Protein AF-A0A917FZS1-F1 (afdb_monomer)

Nearest PDB structures (foldseek):
  5th5-assembly1_A  TM=7.954E-01  e=3.613E-08  Bacillus subtilis
  5tgs-assembly1_B  TM=7.936E-01  e=3.387E-08  Bacillus subtilis
  8ju8-assembly1_A  TM=4.298E-01  e=7.498E-01  synthetic construct
  7ot7-assembly1_A  TM=5.449E-01  e=1.975E+00  synthetic construct
  8usx-assembly1_D  TM=3.184E-01  e=1.975E+00  Homo sapiens

Foldseek 3Di:
DDFLKFWWQDWDQDPVRAIETEHLDDPDPDPPPPDDSPHIDIDTLVRVVVVSVVGPAQEYEYEEDPDQSCQVVLVVSVVVVHAYEYEYQDLDDYPSPLSHLEYEYEDDDPVSVVSCVVVLVVSVVSVRAAEYEYPDPVVCVVPVCVCVVRVSYHYD

Solvent-accessible surface area (backbone atoms only — not comparable to full-atom values): 9074 Å² total; per-residue (Å²): 131,84,79,56,65,43,58,32,44,45,77,46,71,43,96,83,39,34,34,40,38,29,37,56,62,66,94,69,88,52,93,83,58,87,69,82,83,79,55,78,41,79,34,46,55,67,60,50,52,60,58,57,65,80,42,94,44,55,35,42,35,34,36,40,53,80,56,82,70,44,45,68,56,53,52,51,40,48,76,70,62,36,46,34,34,39,36,35,69,72,90,62,93,54,91,51,60,84,70,35,62,28,42,38,40,46,38,86,49,70,70,47,48,63,58,47,53,67,47,48,59,60,42,51,79,67,71,38,50,37,34,42,34,50,76,48,72,68,54,55,66,78,47,66,61,50,54,76,77,40,71,80,47,45,79,84

Secondary structure (DSSP, 8-state):
----EEEEEEEEE-TTS-EEEEES------TT--------EEEEHHHHHHHHTT-SS-EEEEES---TTHHHHHHHHHHTT-EEEEEE------TTGGG-SEEEEEE-SHHHHHHHHHHHHHHHTTT--EEEEESSHHHHHHTTTHHHHSTTSEE-

Structure (mmCIF, N/CA/C/O backbone):
data_AF-A0A917FZS1-F1
#
_entry.id   AF-A0A917FZS1-F1
#
loop_
_atom_site.group_PDB
_atom_site.id
_atom_site.type_symbol
_atom_site.label_atom_id
_atom_site.label_alt_id
_atom_site.label_comp_id
_atom_site.label_asym_id
_atom_site.label_entity_id
_atom_site.label_seq_id
_atom_site.pdbx_PDB_ins_code
_atom_site.Cartn_x
_atom_site.Cartn_y
_atom_site.Cartn_z
_atom_site.occupancy
_atom_site.B_iso_or_equiv
_atom_site.auth_seq_id
_atom_site.auth_comp_id
_atom_site.auth_asym_id
_atom_site.auth_atom_id
_atom_site.pdbx_PDB_model_num
ATOM 1 N N . MET A 1 1 ? 7.367 -2.696 28.800 1.00 48.44 1 MET A N 1
ATOM 2 C CA . MET A 1 1 ? 7.057 -2.983 27.378 1.00 48.44 1 MET A CA 1
ATOM 3 C C . MET A 1 1 ? 7.424 -1.738 26.578 1.00 48.44 1 MET A C 1
ATOM 5 O O . MET A 1 1 ? 7.159 -0.656 27.079 1.00 48.44 1 MET A O 1
ATOM 9 N N . LYS A 1 2 ? 8.108 -1.840 25.428 1.00 61.47 2 LYS A N 1
ATOM 10 C CA . LYS A 1 2 ? 8.420 -0.648 24.611 1.00 61.47 2 LYS A CA 1
ATOM 11 C C . LYS A 1 2 ? 7.147 -0.213 23.886 1.00 61.47 2 LYS A C 1
ATOM 13 O O . LYS A 1 2 ? 6.552 -1.036 23.198 1.00 61.47 2 LYS A O 1
ATOM 18 N N . GLU A 1 3 ? 6.731 1.038 24.057 1.00 70.62 3 GLU A N 1
ATOM 19 C CA . GLU A 1 3 ? 5.559 1.570 23.361 1.00 70.62 3 GLU A CA 1
ATOM 20 C C . GLU A 1 3 ? 5.762 1.557 21.844 1.00 70.62 3 GLU A C 1
ATOM 22 O O . GLU A 1 3 ? 6.839 1.872 21.326 1.00 70.62 3 GLU A O 1
ATOM 27 N N . ASN A 1 4 ? 4.708 1.174 21.127 1.00 83.31 4 ASN A N 1
ATOM 28 C CA . ASN A 1 4 ? 4.729 1.061 19.682 1.00 83.31 4 ASN A CA 1
ATOM 29 C C . ASN A 1 4 ? 4.486 2.446 19.054 1.00 83.31 4 ASN A C 1
ATOM 31 O O . ASN A 1 4 ? 3.343 2.862 18.852 1.00 83.31 4 ASN A O 1
ATOM 35 N N . ILE A 1 5 ? 5.571 3.192 18.825 1.00 87.12 5 ILE A N 1
ATOM 36 C CA . ILE A 1 5 ? 5.529 4.566 18.304 1.00 87.12 5 ILE A CA 1
ATOM 37 C C . ILE A 1 5 ? 5.591 4.562 16.769 1.00 87.12 5 ILE A C 1
ATOM 39 O O . ILE A 1 5 ? 6.417 3.869 16.162 1.00 87.12 5 ILE A O 1
ATOM 43 N N . LEU A 1 6 ? 4.723 5.366 16.153 1.00 87.38 6 LEU A N 1
ATOM 44 C CA . LEU A 1 6 ? 4.587 5.563 14.714 1.00 87.38 6 LEU A CA 1
ATOM 45 C C . LEU A 1 6 ? 5.050 6.980 14.322 1.00 87.38 6 LEU A C 1
ATOM 47 O O . LEU A 1 6 ? 4.458 7.957 14.791 1.00 87.38 6 LEU A O 1
ATOM 51 N N . PRO A 1 7 ? 6.083 7.117 13.467 1.00 87.56 7 PRO A N 1
ATOM 52 C CA . PRO A 1 7 ? 6.545 8.413 12.972 1.00 87.56 7 PRO A CA 1
ATOM 53 C C . PRO A 1 7 ? 5.720 8.861 11.755 1.00 87.56 7 PRO A C 1
ATOM 55 O O . PRO A 1 7 ? 5.937 8.392 10.633 1.00 87.56 7 PRO A O 1
ATOM 58 N N . ILE A 1 8 ? 4.762 9.758 11.979 1.00 86.94 8 ILE A N 1
ATOM 59 C CA . ILE A 1 8 ? 3.808 10.238 10.974 1.00 86.94 8 ILE A CA 1
ATOM 60 C C . ILE A 1 8 ? 4.097 11.709 10.677 1.00 86.94 8 ILE A C 1
ATOM 62 O O . ILE A 1 8 ? 4.172 12.536 11.579 1.00 86.94 8 ILE A O 1
ATOM 66 N N . THR A 1 9 ? 4.243 12.046 9.400 1.00 85.75 9 THR A N 1
ATOM 67 C CA . THR A 1 9 ? 4.403 13.433 8.944 1.00 85.75 9 THR A CA 1
ATOM 68 C C . THR A 1 9 ? 3.060 14.121 8.758 1.00 85.75 9 THR A C 1
ATOM 70 O O . THR A 1 9 ? 2.917 15.304 9.044 1.00 85.75 9 THR A O 1
ATOM 73 N N . GLN A 1 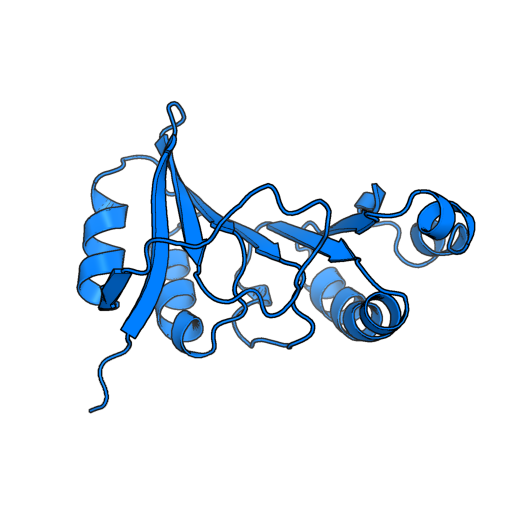10 ? 2.064 13.391 8.259 1.00 87.75 10 GLN A N 1
ATOM 74 C CA . GLN A 1 10 ? 0.751 13.955 7.985 1.00 87.75 10 GLN A CA 1
ATOM 75 C C . GLN A 1 10 ? -0.325 12.882 8.119 1.00 87.75 10 GLN A C 1
ATOM 77 O O . GLN A 1 10 ? -0.158 11.763 7.639 1.00 87.75 10 GLN A O 1
ATOM 82 N N . ILE A 1 11 ? -1.446 13.249 8.732 1.00 90.06 11 ILE A N 1
ATOM 83 C CA . ILE A 1 11 ? -2.683 12.476 8.710 1.00 90.06 11 ILE A CA 1
ATOM 84 C C . ILE A 1 11 ? -3.816 13.407 8.295 1.00 90.06 11 ILE A C 1
ATOM 86 O O . ILE A 1 11 ? -3.990 14.480 8.867 1.00 90.06 11 ILE A O 1
ATOM 90 N N . THR A 1 12 ? -4.550 13.031 7.254 1.00 91.81 12 THR A N 1
ATOM 91 C CA . THR A 1 12 ? -5.668 13.825 6.730 1.00 91.81 12 THR A CA 1
ATOM 92 C C . THR A 1 12 ? -6.847 12.927 6.425 1.00 91.81 12 THR A C 1
ATOM 94 O O . THR A 1 12 ? -6.669 11.794 5.985 1.00 91.81 12 THR A O 1
ATOM 97 N N . LEU A 1 13 ? -8.048 13.439 6.653 1.00 90.81 13 LEU A N 1
ATOM 98 C CA . LEU A 1 13 ? -9.282 12.808 6.216 1.00 90.81 13 LEU A CA 1
ATOM 99 C C . LEU A 1 13 ? -9.706 13.481 4.912 1.00 90.81 13 LEU A C 1
ATOM 101 O O . LEU A 1 13 ? -9.911 14.695 4.886 1.00 90.81 13 LEU A O 1
ATOM 105 N N . SER A 1 14 ? -9.780 12.722 3.820 1.00 87.75 14 SER A N 1
ATOM 106 C CA . SER A 1 14 ? -10.236 13.265 2.539 1.00 87.75 14 SER A CA 1
ATOM 107 C C . SER A 1 14 ? -11.736 13.583 2.571 1.00 87.75 14 SER A C 1
ATOM 109 O O . SER A 1 14 ? -12.480 13.093 3.423 1.00 87.75 14 SER A O 1
ATOM 111 N N . SER A 1 15 ? -12.218 14.337 1.579 1.00 85.56 15 SER A N 1
ATOM 112 C CA . SER A 1 15 ? -13.656 14.574 1.374 1.00 85.56 15 SER A CA 1
ATOM 113 C C . SER A 1 15 ? -14.455 13.277 1.186 1.00 85.56 15 SER A C 1
ATOM 115 O O . SER A 1 15 ? -15.610 13.198 1.592 1.00 85.56 15 SER A O 1
ATOM 117 N N . SER A 1 16 ? -13.823 12.229 0.648 1.00 84.06 16 SER A N 1
ATOM 118 C CA . SER A 1 16 ? -14.391 10.880 0.534 1.00 84.06 16 SER A CA 1
ATOM 119 C C . SER A 1 16 ? -14.304 10.067 1.832 1.00 84.06 16 SER A C 1
ATOM 121 O O . SER A 1 16 ? -14.452 8.844 1.797 1.00 84.06 16 SER A O 1
ATOM 123 N N . GLN A 1 17 ? -13.998 10.713 2.961 1.00 85.81 17 GLN A N 1
ATOM 124 C CA . GLN A 1 17 ? -13.849 10.085 4.273 1.00 85.81 17 GLN A CA 1
ATOM 125 C C . GLN A 1 17 ? -12.729 9.025 4.324 1.00 85.81 17 GLN A C 1
ATOM 127 O O . GLN A 1 17 ? -12.716 8.166 5.193 1.00 85.81 17 GLN A O 1
ATOM 132 N N . LYS A 1 18 ? -11.759 9.065 3.405 1.00 90.81 18 LYS A N 1
ATOM 133 C CA . LYS A 1 18 ? -10.620 8.139 3.394 1.00 90.81 18 LYS A CA 1
ATOM 134 C C . LYS A 1 18 ? -9.455 8.763 4.153 1.00 90.81 18 LYS A C 1
ATOM 136 O O . LYS A 1 18 ? -9.054 9.890 3.855 1.00 90.81 18 LYS A O 1
ATOM 141 N N . TRP A 1 19 ? -8.888 8.031 5.105 1.00 94.12 19 TRP A N 1
ATOM 142 C CA . TRP A 1 19 ? -7.705 8.487 5.825 1.00 94.12 19 TRP A CA 1
ATOM 143 C C . TRP A 1 19 ? -6.472 8.381 4.933 1.00 94.12 19 TRP A C 1
ATOM 145 O O . TRP A 1 19 ? -6.184 7.320 4.391 1.00 94.12 19 TRP A O 1
ATOM 155 N N . LEU A 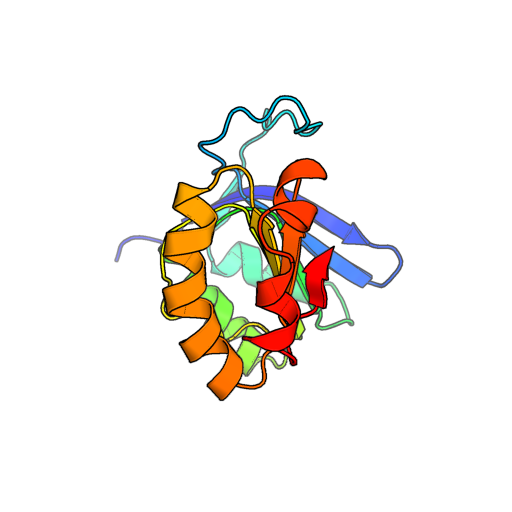1 20 ? -5.728 9.470 4.788 1.00 93.44 20 LEU A N 1
ATOM 156 C CA . LEU A 1 20 ? -4.409 9.500 4.165 1.00 93.44 20 LEU A CA 1
ATOM 157 C C . LEU A 1 20 ? -3.372 9.681 5.271 1.00 93.44 20 LEU A C 1
ATOM 159 O O . LEU A 1 20 ? -3.380 10.694 5.973 1.00 93.44 20 LEU A O 1
ATOM 163 N N . VAL A 1 21 ? -2.489 8.700 5.421 1.00 92.38 21 VAL A N 1
ATOM 164 C CA . VAL A 1 21 ? -1.479 8.623 6.478 1.00 92.38 21 VAL A CA 1
ATOM 165 C C . VAL A 1 21 ? -0.107 8.582 5.837 1.00 92.38 21 VAL A C 1
ATOM 167 O O . VAL A 1 21 ? 0.255 7.607 5.187 1.00 92.38 21 VAL A O 1
ATOM 170 N N . GLN A 1 22 ? 0.674 9.635 6.027 1.00 89.56 22 GLN A N 1
ATOM 171 C CA . GLN A 1 22 ? 2.010 9.754 5.469 1.00 89.56 22 GLN A CA 1
ATOM 172 C C . GLN A 1 22 ? 3.068 9.562 6.550 1.00 89.56 22 GLN A C 1
ATOM 174 O O . GLN A 1 22 ? 3.140 10.341 7.501 1.00 89.56 22 GLN A O 1
ATOM 179 N N . PHE A 1 23 ? 3.929 8.562 6.379 1.00 87.44 23 PHE A N 1
ATOM 180 C CA . PHE A 1 23 ? 5.037 8.302 7.299 1.00 87.44 23 PHE A CA 1
ATOM 181 C C . PHE A 1 23 ? 6.264 9.152 6.973 1.00 87.44 23 PHE A C 1
ATOM 183 O O . PHE A 1 23 ? 6.533 9.459 5.815 1.00 87.44 23 PHE A O 1
ATOM 190 N N . THR A 1 24 ? 7.050 9.475 8.000 1.00 74.50 24 THR A N 1
ATOM 191 C CA . THR A 1 24 ? 8.238 10.342 7.882 1.00 74.50 24 THR A CA 1
ATOM 192 C C . THR A 1 24 ? 9.439 9.663 7.219 1.00 74.50 24 THR A C 1
ATOM 194 O O . THR A 1 24 ? 10.387 10.316 6.796 1.00 74.50 24 THR A O 1
ATOM 197 N N . MET A 1 25 ? 9.437 8.334 7.114 1.00 66.12 25 MET A N 1
ATOM 198 C CA . MET A 1 25 ? 10.612 7.591 6.660 1.00 66.12 25 MET A CA 1
ATOM 199 C C . MET A 1 25 ? 10.580 7.311 5.154 1.00 66.12 25 MET A C 1
ATOM 201 O O . MET A 1 25 ? 10.173 6.230 4.715 1.00 66.12 25 MET A O 1
ATOM 205 N N . CYS A 1 26 ? 11.089 8.264 4.372 1.00 67.62 26 CYS A N 1
ATOM 206 C CA . CYS A 1 26 ? 11.636 8.002 3.044 1.00 67.62 26 CYS A CA 1
ATOM 207 C C . CYS A 1 26 ? 13.142 8.297 3.067 1.00 67.62 26 CYS A C 1
ATOM 209 O O . CYS A 1 26 ? 13.549 9.425 3.320 1.00 67.62 26 CYS A O 1
ATOM 211 N N . HIS A 1 27 ? 13.975 7.282 2.831 1.00 63.16 27 HIS A N 1
ATOM 212 C CA . HIS A 1 27 ? 15.433 7.447 2.745 1.00 63.16 27 HIS A CA 1
ATOM 213 C C . HIS A 1 27 ? 15.881 7.954 1.365 1.00 63.16 27 HIS A C 1
ATOM 215 O O . HIS A 1 27 ? 17.047 8.290 1.176 1.00 63.16 27 HIS A O 1
ATOM 221 N N . LEU A 1 28 ? 14.961 8.014 0.400 1.00 65.75 28 LEU A N 1
ATOM 222 C CA . LEU A 1 28 ? 15.248 8.434 -0.962 1.00 65.75 28 LEU A CA 1
ATOM 223 C C . LEU A 1 28 ? 15.043 9.946 -1.099 1.00 65.75 28 LEU A C 1
ATOM 225 O O . LEU A 1 28 ? 13.950 10.464 -0.865 1.00 65.75 28 LEU A O 1
ATOM 229 N N . LYS A 1 29 ? 16.090 10.653 -1.536 1.00 67.1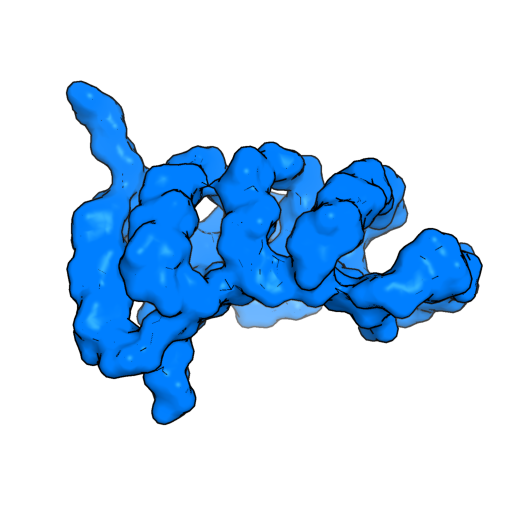9 29 LYS A N 1
ATOM 230 C CA . LYS A 1 29 ? 16.012 12.055 -1.972 1.00 67.19 29 LYS A CA 1
ATOM 231 C C . LYS A 1 29 ? 15.606 12.113 -3.444 1.00 67.19 29 LYS A C 1
ATOM 233 O O . LYS A 1 29 ? 16.410 12.449 -4.308 1.00 67.19 29 LYS A O 1
ATOM 238 N N . CYS A 1 30 ? 14.374 11.720 -3.744 1.00 68.25 30 CYS A N 1
ATOM 239 C CA . CYS A 1 30 ? 13.895 11.732 -5.122 1.00 68.25 30 CYS A CA 1
ATOM 240 C C . CYS A 1 30 ? 13.684 13.174 -5.606 1.00 68.25 30 CYS A C 1
ATOM 242 O O . CYS A 1 30 ? 12.978 13.936 -4.947 1.00 68.25 30 CYS A O 1
ATOM 244 N N . ALA A 1 31 ? 14.218 13.529 -6.780 1.00 65.56 31 ALA A N 1
ATOM 245 C CA . ALA A 1 31 ? 14.063 14.867 -7.369 1.00 65.56 31 ALA A CA 1
ATOM 246 C C . ALA A 1 31 ? 12.593 15.248 -7.641 1.00 65.56 31 ALA A C 1
ATOM 248 O O . ALA A 1 31 ? 12.229 16.415 -7.598 1.00 65.56 31 ALA A O 1
ATOM 249 N N . TRP A 1 32 ? 11.739 14.250 -7.873 1.00 63.56 32 TRP A N 1
ATOM 250 C CA . TRP A 1 32 ? 10.296 14.399 -8.090 1.00 63.56 32 TRP A CA 1
ATOM 251 C C . TRP A 1 32 ? 9.473 14.347 -6.793 1.00 63.56 32 TRP A C 1
ATOM 253 O O . TRP A 1 32 ? 8.242 14.404 -6.831 1.00 63.56 32 TRP A O 1
ATOM 263 N N . CYS A 1 33 ? 10.112 14.183 -5.631 1.00 69.19 33 CYS A N 1
ATOM 264 C CA . CYS A 1 33 ? 9.395 14.191 -4.365 1.00 69.19 33 CYS A CA 1
ATOM 265 C C . CYS A 1 33 ? 9.007 15.629 -4.012 1.00 69.19 33 CYS A C 1
ATOM 267 O O . CYS A 1 33 ? 9.772 16.361 -3.391 1.00 69.19 33 CYS A O 1
ATOM 269 N N . ASN A 1 34 ? 7.774 16.012 -4.339 1.00 59.22 34 ASN A N 1
ATOM 270 C CA . ASN A 1 34 ? 7.209 17.311 -3.954 1.00 59.22 34 ASN A CA 1
ATOM 271 C C . ASN A 1 34 ? 6.924 17.427 -2.443 1.00 59.22 34 ASN A C 1
ATOM 273 O O . ASN A 1 34 ? 6.368 18.424 -1.987 1.00 59.22 34 ASN A O 1
ATOM 277 N N . LYS A 1 35 ? 7.254 16.400 -1.650 1.00 59.56 35 LYS A N 1
ATOM 278 C CA . LYS A 1 35 ? 6.924 16.328 -0.229 1.00 59.56 35 LYS A CA 1
ATOM 279 C C . LYS A 1 35 ? 8.163 16.612 0.612 1.00 59.56 35 LYS A C 1
ATOM 281 O O . LYS A 1 35 ? 8.920 15.704 0.947 1.00 59.56 35 LYS A O 1
ATOM 286 N N . GLN A 1 36 ? 8.347 17.874 0.994 1.00 55.97 36 GLN A N 1
ATOM 287 C CA . GLN A 1 36 ? 9.249 18.211 2.093 1.00 55.97 36 GLN A CA 1
ATOM 288 C C . GLN A 1 36 ? 8.664 17.642 3.394 1.00 55.97 36 GLN A C 1
ATOM 290 O O . GLN A 1 36 ? 7.608 18.068 3.856 1.00 55.97 36 GLN A O 1
ATOM 295 N N . MET A 1 37 ? 9.321 16.636 3.973 1.00 62.16 37 MET A N 1
ATOM 296 C CA . MET A 1 37 ? 8.911 16.038 5.246 1.00 62.16 37 MET A CA 1
ATOM 297 C C . MET A 1 37 ? 9.494 16.847 6.405 1.00 62.16 37 MET A C 1
ATOM 299 O O . MET A 1 37 ? 10.482 16.451 7.011 1.00 62.16 37 MET A O 1
ATOM 303 N N . THR A 1 38 ? 8.920 18.018 6.673 1.00 58.19 38 THR A N 1
ATOM 304 C CA . THR A 1 38 ? 9.455 18.968 7.665 1.00 58.19 38 THR A CA 1
ATOM 305 C C . THR A 1 38 ? 8.829 18.821 9.051 1.00 58.19 38 THR A C 1
ATOM 307 O O . THR A 1 38 ? 9.490 19.111 10.041 1.00 58.19 38 THR A O 1
ATOM 310 N N . ASN A 1 39 ? 7.602 18.299 9.151 1.00 69.38 39 ASN A N 1
ATOM 311 C CA . ASN A 1 39 ? 6.873 18.198 10.420 1.00 69.38 39 ASN A CA 1
ATOM 312 C C . ASN A 1 39 ? 6.647 16.739 10.822 1.00 69.38 39 ASN A C 1
ATOM 314 O O . ASN A 1 39 ? 5.654 16.128 10.442 1.00 69.38 39 ASN A O 1
ATOM 318 N N . GLN A 1 40 ? 7.579 16.170 11.585 1.00 77.31 40 GLN A N 1
ATOM 319 C CA . GLN A 1 40 ? 7.433 14.830 12.150 1.00 77.31 40 GLN A CA 1
ATOM 320 C C . GLN A 1 40 ? 6.621 14.872 13.446 1.00 77.31 40 GLN A C 1
ATOM 322 O O . GLN A 1 40 ? 6.963 15.592 14.381 1.00 77.31 40 GLN A O 1
ATOM 327 N N . GLN A 1 41 ? 5.577 14.052 13.522 1.00 87.00 41 GLN A N 1
ATOM 328 C CA . GLN A 1 41 ? 4.802 13.822 14.734 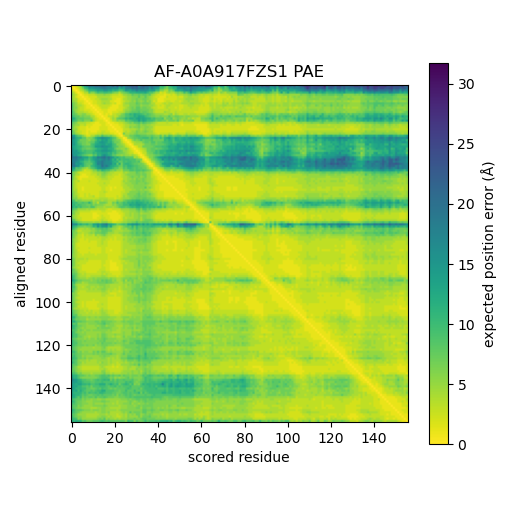1.00 87.00 41 GLN A CA 1
ATOM 329 C C . GLN A 1 41 ? 4.877 12.346 15.126 1.00 87.00 41 GLN A C 1
ATOM 331 O O . GLN A 1 41 ? 4.933 11.448 14.284 1.00 87.00 41 GLN A O 1
ATOM 336 N N . PHE A 1 42 ? 4.879 12.088 16.429 1.00 88.69 42 PHE A N 1
ATOM 337 C CA . PHE A 1 42 ? 4.920 10.737 16.969 1.00 88.69 42 PHE A CA 1
ATOM 338 C C . PHE A 1 42 ? 3.562 10.383 17.557 1.00 88.69 42 PHE A C 1
ATOM 340 O O . PHE A 1 42 ? 3.044 11.077 18.433 1.00 88.69 42 PHE A O 1
ATOM 347 N N . TYR A 1 43 ? 2.993 9.288 17.067 1.00 90.69 43 TYR A N 1
ATOM 348 C CA . TYR A 1 43 ? 1.743 8.743 17.572 1.00 90.69 43 TYR A CA 1
ATOM 349 C C . TYR A 1 43 ? 2.019 7.412 18.250 1.00 90.69 43 TYR A C 1
ATOM 351 O O . TYR A 1 43 ? 2.719 6.562 17.699 1.00 90.69 43 TYR A O 1
ATOM 359 N N . THR A 1 44 ? 1.443 7.203 19.429 1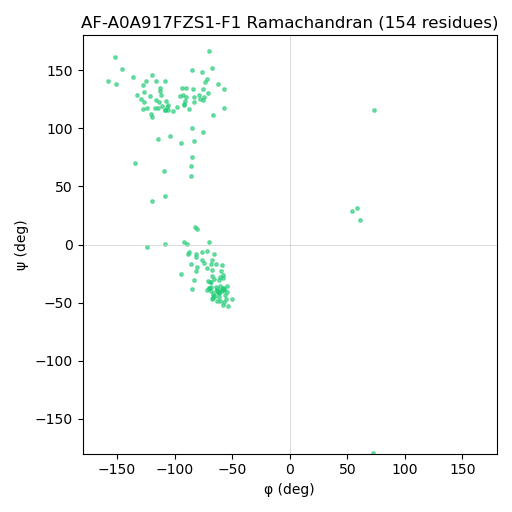.00 92.25 44 THR A N 1
ATOM 360 C CA . THR A 1 44 ? 1.284 5.844 19.944 1.00 92.25 44 THR A CA 1
ATOM 361 C C . THR A 1 44 ? 0.275 5.108 19.067 1.00 92.25 44 THR A C 1
ATOM 363 O O . THR A 1 44 ? -0.622 5.728 18.484 1.00 92.25 44 THR A O 1
ATOM 366 N N . GLN A 1 45 ? 0.396 3.784 18.983 1.00 91.00 45 GLN A N 1
ATOM 367 C CA . GLN A 1 45 ? -0.587 2.949 18.292 1.00 91.00 45 GLN A CA 1
ATOM 368 C C . GLN A 1 45 ? -2.025 3.250 18.749 1.00 91.00 45 GLN A C 1
ATOM 370 O O . GLN A 1 45 ? -2.900 3.436 17.911 1.00 91.00 45 GLN A O 1
ATOM 375 N N . GLU A 1 46 ? -2.266 3.347 20.058 1.00 92.38 46 GLU A N 1
ATOM 376 C CA . GLU A 1 46 ? -3.603 3.613 20.600 1.00 92.38 46 GLU A CA 1
ATOM 377 C C . GLU A 1 46 ? -4.158 4.959 20.120 1.00 92.38 46 GLU A C 1
ATOM 379 O O . GLU A 1 46 ? -5.282 5.029 19.625 1.00 92.38 46 GLU A O 1
ATOM 384 N N . LYS A 1 47 ? -3.356 6.029 20.214 1.00 93.12 47 LYS A N 1
ATOM 385 C CA . LYS A 1 47 ? -3.764 7.364 19.763 1.00 93.12 47 LYS A CA 1
ATOM 386 C C . LYS A 1 47 ? -4.043 7.379 18.262 1.00 93.12 47 LYS A C 1
ATOM 388 O O . LYS A 1 47 ? -4.993 8.023 17.826 1.00 93.12 47 LYS A O 1
ATOM 393 N N . PHE A 1 48 ? -3.225 6.676 17.482 1.00 93.25 48 PHE A N 1
ATOM 394 C CA . PHE A 1 48 ? -3.411 6.550 16.041 1.00 93.25 48 PHE A CA 1
ATOM 395 C C . PHE A 1 48 ? -4.722 5.833 15.696 1.00 93.25 48 PHE A C 1
ATOM 397 O O . PHE A 1 48 ? -5.506 6.343 14.905 1.00 93.25 48 PHE A O 1
ATOM 404 N N . LEU A 1 49 ? -5.003 4.694 16.326 1.00 93.25 49 LEU A N 1
ATOM 405 C CA . LEU A 1 49 ? -6.221 3.924 16.065 1.00 93.25 49 LEU A CA 1
ATOM 406 C C . LEU A 1 49 ? -7.484 4.671 16.506 1.00 93.25 49 LEU A C 1
ATOM 408 O O . LEU A 1 49 ? -8.443 4.738 15.741 1.00 93.25 49 LEU A O 1
ATOM 412 N N . LYS A 1 50 ? -7.459 5.315 17.682 1.00 93.31 50 LYS A N 1
ATOM 413 C CA . LYS A 1 50 ? -8.549 6.194 18.143 1.00 93.31 50 LYS A CA 1
ATOM 414 C C . LYS A 1 50 ? -8.832 7.321 17.152 1.00 93.31 50 LYS A C 1
ATOM 416 O O . LYS A 1 50 ? -9.987 7.653 16.918 1.00 93.31 50 LYS A O 1
ATOM 421 N N . LEU A 1 51 ? -7.792 7.889 16.538 1.00 92.31 51 LEU A N 1
ATOM 422 C CA . LEU A 1 51 ? -7.959 8.924 15.521 1.00 92.31 51 LEU A CA 1
ATOM 423 C C . LEU A 1 51 ? -8.684 8.395 14.272 1.00 92.31 51 LEU A C 1
ATOM 425 O O . LEU A 1 51 ? -9.535 9.083 13.716 1.00 92.31 51 LEU A O 1
ATOM 429 N N . LEU A 1 52 ? -8.388 7.170 13.836 1.00 91.69 52 LEU A N 1
ATOM 430 C CA . LEU A 1 52 ? -9.027 6.603 12.645 1.00 91.69 52 LEU A CA 1
ATOM 431 C C . LEU A 1 52 ? -10.527 6.324 12.845 1.00 91.69 52 LEU A C 1
ATOM 433 O O . LEU A 1 52 ? -11.297 6.416 11.888 1.00 91.69 52 LEU A O 1
ATOM 437 N N . GLN A 1 53 ? -10.954 6.076 14.087 1.00 90.75 53 GLN A N 1
ATOM 438 C CA . GLN A 1 53 ? -12.353 5.814 14.446 1.00 90.75 53 GLN A CA 1
ATOM 439 C C . GLN A 1 53 ? -13.288 7.025 14.272 1.00 90.75 53 GLN A C 1
ATOM 441 O O . GLN A 1 53 ? -14.502 6.842 14.262 1.00 90.75 53 GLN A O 1
ATOM 446 N N . TYR A 1 54 ? -12.765 8.244 14.088 1.00 85.56 54 TYR A N 1
ATOM 447 C CA . TYR A 1 54 ? -13.593 9.436 13.844 1.00 85.56 54 TYR A CA 1
ATOM 448 C C . TYR A 1 54 ? -14.247 9.472 12.454 1.00 85.56 54 TYR A C 1
ATOM 450 O O . TYR A 1 54 ? -15.036 10.376 12.181 1.00 85.56 54 TYR A O 1
ATOM 458 N N . SER A 1 55 ? -13.936 8.521 11.569 1.00 84.31 55 SER A N 1
ATOM 459 C CA . SER A 1 55 ? -14.602 8.396 10.275 1.00 84.31 55 SER A CA 1
ATOM 460 C C . SER A 1 55 ? -15.522 7.180 10.227 1.00 84.31 55 SER A C 1
ATOM 462 O O . SER A 1 55 ? -15.171 6.090 10.675 1.00 84.31 55 SER A O 1
ATOM 464 N N . ASN A 1 56 ? -16.682 7.353 9.592 1.00 84.25 56 ASN A N 1
ATOM 465 C CA . ASN A 1 56 ? -17.588 6.249 9.275 1.00 84.25 56 ASN A CA 1
ATOM 466 C C . ASN A 1 56 ? -17.044 5.351 8.152 1.00 84.25 56 ASN A C 1
ATOM 468 O O . ASN A 1 56 ? -17.482 4.211 8.009 1.00 84.25 56 ASN A O 1
ATOM 472 N N . ASN A 1 57 ? -16.102 5.848 7.344 1.00 87.25 57 ASN A N 1
ATOM 473 C CA . ASN A 1 57 ? -15.506 5.079 6.262 1.00 87.25 57 ASN A CA 1
ATOM 474 C C . ASN A 1 57 ? -14.243 4.364 6.761 1.00 87.25 57 ASN A C 1
ATOM 476 O O . ASN A 1 57 ? -13.264 4.975 7.192 1.00 87.25 57 ASN A O 1
ATOM 480 N N . ARG A 1 58 ? -14.262 3.035 6.674 1.00 93.62 58 ARG A N 1
ATOM 481 C CA . ARG A 1 58 ? -13.177 2.155 7.110 1.00 93.62 58 ARG A CA 1
ATOM 482 C C . ARG A 1 58 ? -12.140 2.002 5.995 1.00 93.62 58 ARG A C 1
ATOM 484 O O . ARG A 1 58 ? -11.884 0.901 5.524 1.00 93.62 58 ARG A O 1
ATOM 491 N N . SER A 1 59 ? -11.536 3.104 5.546 1.00 96.06 59 SER A N 1
ATOM 492 C CA . SER A 1 59 ? -10.489 3.078 4.515 1.00 96.06 59 SER A CA 1
ATOM 493 C C . SER A 1 59 ? -9.277 3.920 4.899 1.00 96.06 59 SER A C 1
ATOM 495 O O . SER A 1 59 ? -9.406 5.102 5.223 1.00 96.06 59 SER A O 1
ATOM 497 N N . VAL A 1 60 ? -8.089 3.313 4.822 1.00 95.50 60 VAL A N 1
ATOM 498 C CA . VAL A 1 60 ? -6.809 3.970 5.113 1.00 95.50 60 VAL A CA 1
ATOM 499 C C . VAL A 1 60 ? -5.845 3.801 3.943 1.00 95.50 60 VAL A C 1
ATOM 501 O O . VAL A 1 60 ? -5.634 2.703 3.432 1.00 95.50 60 VAL A O 1
ATOM 504 N N . HIS A 1 61 ? -5.245 4.909 3.524 1.00 95.25 61 HIS A N 1
ATOM 505 C CA . HIS A 1 61 ? -4.153 4.968 2.567 1.00 95.25 61 HIS A CA 1
ATOM 506 C C . HIS A 1 61 ? -2.866 5.329 3.289 1.00 95.25 61 HIS A C 1
ATOM 508 O O . HIS A 1 61 ? -2.718 6.441 3.794 1.00 95.25 61 HIS A O 1
ATOM 514 N N . PHE A 1 62 ? -1.918 4.413 3.289 1.00 93.25 62 PHE A N 1
ATOM 515 C CA . PHE A 1 62 ? -0.576 4.652 3.778 1.00 93.25 62 PHE A CA 1
ATOM 516 C C . PHE A 1 62 ? 0.301 5.151 2.637 1.00 93.25 62 PHE A C 1
ATOM 518 O O . PHE A 1 62 ? 0.369 4.517 1.591 1.00 93.25 62 PHE A O 1
ATOM 525 N N . ILE A 1 63 ? 0.969 6.282 2.836 1.00 90.12 63 ILE A N 1
ATOM 526 C CA . ILE A 1 63 ? 1.915 6.850 1.880 1.00 90.12 63 ILE A CA 1
ATOM 527 C C . ILE A 1 63 ? 3.300 6.858 2.518 1.00 90.12 63 ILE A C 1
ATOM 529 O O . ILE A 1 63 ? 3.522 7.432 3.590 1.00 90.12 63 ILE A O 1
ATOM 533 N N . GLY A 1 64 ? 4.247 6.230 1.834 1.00 78.62 64 GLY A N 1
ATOM 534 C CA . GLY A 1 64 ? 5.558 5.923 2.385 1.00 78.62 64 GLY A CA 1
ATOM 535 C C . GLY A 1 64 ? 5.507 4.800 3.426 1.00 78.62 64 GLY A C 1
ATOM 536 O O . GLY A 1 64 ? 4.456 4.254 3.741 1.00 78.62 64 GLY A O 1
ATOM 537 N N . GLY A 1 65 ? 6.677 4.477 3.981 1.00 67.12 65 GLY A N 1
ATOM 538 C CA . GLY A 1 65 ? 6.816 3.583 5.131 1.00 67.12 65 GLY A CA 1
ATOM 539 C C . GLY A 1 65 ? 6.576 2.089 4.864 1.00 67.12 65 GLY A C 1
ATOM 540 O O . GLY A 1 65 ? 5.459 1.637 4.680 1.00 67.12 65 GLY A O 1
ATOM 541 N N . LEU A 1 66 ? 7.622 1.275 5.025 1.00 68.31 66 LEU A N 1
ATOM 542 C CA . LEU A 1 66 ? 7.516 -0.112 5.492 1.00 68.31 66 LEU A CA 1
ATOM 543 C C . LEU A 1 66 ? 8.095 -0.149 6.907 1.00 68.31 66 LEU A C 1
ATOM 545 O O . LEU A 1 66 ? 9.145 -0.738 7.169 1.00 68.31 66 LEU A O 1
ATOM 549 N N . HIS A 1 67 ? 7.461 0.577 7.827 1.00 79.00 67 HIS A N 1
ATOM 550 C CA . HIS A 1 67 ? 7.949 0.688 9.197 1.00 79.00 67 HIS A CA 1
ATOM 551 C C . HIS A 1 67 ? 7.662 -0.609 9.974 1.00 79.00 67 HIS A C 1
ATOM 553 O O . HIS A 1 67 ? 6.566 -1.163 9.901 1.00 79.00 67 HIS A O 1
ATOM 559 N N . LYS A 1 68 ? 8.653 -1.117 10.719 1.00 79.94 68 LYS A N 1
ATOM 560 C CA . LYS A 1 68 ? 8.556 -2.424 11.403 1.00 79.94 68 LYS A CA 1
ATOM 561 C C . LYS A 1 68 ? 7.430 -2.481 12.445 1.00 79.94 68 LYS A C 1
ATOM 563 O O . LYS A 1 68 ? 6.819 -3.522 12.626 1.00 79.94 68 LYS A O 1
ATOM 568 N N . ASN A 1 69 ? 7.118 -1.344 13.060 1.00 83.81 69 ASN A N 1
ATOM 569 C CA . ASN A 1 69 ? 6.107 -1.225 14.112 1.00 83.81 69 ASN A CA 1
ATOM 570 C C . ASN A 1 69 ? 4.655 -1.261 13.599 1.00 83.81 69 ASN A C 1
ATOM 572 O O . ASN A 1 69 ? 3.729 -1.265 14.406 1.00 83.81 69 ASN A O 1
ATOM 576 N N . LEU A 1 70 ? 4.436 -1.269 12.278 1.00 87.81 70 LEU A N 1
ATOM 577 C CA . LEU A 1 70 ? 3.085 -1.246 11.708 1.00 87.81 70 LEU A CA 1
ATOM 578 C C . LEU A 1 70 ? 2.360 -2.585 11.785 1.00 87.81 70 LEU A C 1
ATOM 580 O O . LEU A 1 70 ? 1.154 -2.595 11.595 1.00 87.81 70 LEU A O 1
ATOM 584 N N . GLU A 1 71 ? 3.049 -3.688 12.081 1.00 90.88 71 GLU A N 1
ATOM 585 C CA . GLU A 1 71 ? 2.444 -5.025 12.060 1.00 90.88 71 GLU A CA 1
ATOM 586 C C . GLU A 1 71 ? 1.178 -5.100 12.918 1.00 90.88 71 GLU A C 1
ATOM 588 O O . GLU A 1 71 ? 0.111 -5.413 12.403 1.00 90.88 71 GLU A O 1
ATOM 593 N N . GLN A 1 72 ? 1.268 -4.693 14.185 1.00 91.31 72 GLN A N 1
ATOM 594 C CA . GLN A 1 72 ? 0.129 -4.721 15.102 1.00 91.31 72 GLN A CA 1
ATOM 595 C C . GLN A 1 72 ? -1.004 -3.776 14.669 1.00 91.31 72 GLN A C 1
ATOM 597 O O . GLN A 1 72 ? -2.176 -4.116 14.797 1.00 91.31 72 GLN A O 1
ATOM 602 N N . VAL A 1 73 ? -0.661 -2.609 14.116 1.00 93.12 73 VAL A N 1
ATOM 603 C CA . VAL A 1 73 ? -1.635 -1.630 13.609 1.00 93.12 73 VAL A CA 1
ATOM 604 C C . VAL A 1 73 ? -2.377 -2.190 12.397 1.00 93.12 73 VAL A C 1
ATOM 606 O O . VAL A 1 73 ? -3.595 -2.087 12.335 1.00 93.12 73 VAL A O 1
ATOM 609 N N . MET A 1 74 ? -1.663 -2.792 11.442 1.00 94.81 74 MET A N 1
ATOM 610 C CA . MET A 1 74 ? -2.269 -3.363 10.238 1.00 94.81 74 MET A CA 1
ATOM 611 C C . MET A 1 74 ? -3.181 -4.535 10.585 1.00 94.81 74 MET A C 1
ATOM 613 O O . MET A 1 74 ? -4.294 -4.597 10.072 1.00 94.81 74 MET A O 1
ATOM 617 N N . THR A 1 75 ? -2.735 -5.426 11.475 1.00 94.88 75 THR A N 1
ATOM 618 C CA . THR A 1 75 ? -3.551 -6.547 11.951 1.00 94.88 75 THR A CA 1
ATOM 619 C C . THR A 1 75 ? -4.841 -6.044 12.586 1.00 94.88 75 THR A C 1
ATOM 621 O O . THR A 1 75 ? -5.916 -6.428 12.136 1.00 94.88 75 THR A O 1
ATOM 624 N N . GLN A 1 76 ? -4.751 -5.107 13.535 1.00 95.44 76 GLN A N 1
ATOM 625 C CA . GLN A 1 76 ? -5.934 -4.565 14.202 1.00 95.44 76 GLN A CA 1
ATOM 626 C C . GLN A 1 76 ? -6.882 -3.854 13.224 1.00 95.44 76 GLN A C 1
ATOM 628 O O . GLN A 1 76 ? -8.095 -4.033 13.288 1.00 95.44 76 GLN A O 1
ATOM 633 N N . LEU A 1 77 ? -6.355 -3.077 12.274 1.00 95.75 77 LEU A N 1
ATOM 634 C CA . LEU A 1 77 ? -7.193 -2.435 11.263 1.00 95.75 77 LEU A CA 1
ATOM 635 C C . LEU A 1 77 ? -7.908 -3.460 10.370 1.00 95.75 77 LEU A C 1
ATOM 637 O O . LEU A 1 77 ? -9.071 -3.257 10.032 1.00 95.75 77 LEU A O 1
ATOM 641 N N . LYS A 1 78 ? -7.262 -4.573 10.003 1.00 96.00 78 LYS A N 1
ATOM 642 C CA . LYS A 1 78 ? -7.940 -5.644 9.256 1.00 96.00 78 LYS A CA 1
ATOM 643 C C . LYS A 1 78 ? -8.995 -6.364 10.086 1.00 96.00 78 LYS A C 1
ATOM 645 O O . LYS A 1 78 ? -10.063 -6.635 9.548 1.00 96.00 78 LYS A O 1
ATOM 650 N N . GLU A 1 79 ? -8.736 -6.626 11.365 1.00 96.12 79 GLU A N 1
ATOM 651 C CA . GLU A 1 79 ? -9.729 -7.186 12.296 1.00 96.12 79 GLU A CA 1
ATOM 652 C C . GLU A 1 79 ? -10.952 -6.265 12.439 1.00 96.12 79 GLU A C 1
ATOM 654 O O . GLU A 1 79 ? -12.088 -6.729 12.496 1.00 96.12 79 GLU A O 1
ATOM 659 N N . GLU A 1 80 ? -10.739 -4.948 12.396 1.00 95.19 80 GLU A N 1
ATOM 660 C CA . GLU A 1 80 ? -11.795 -3.930 12.374 1.00 95.19 80 GLU A CA 1
ATOM 661 C C . GLU A 1 80 ? -12.383 -3.669 10.967 1.00 95.19 80 GLU A C 1
ATOM 663 O O . GLU A 1 80 ? -13.082 -2.673 10.758 1.00 95.19 80 GLU A O 1
ATOM 668 N N . ASN A 1 81 ? -12.127 -4.556 9.998 1.00 95.69 81 ASN A N 1
ATOM 669 C CA . ASN A 1 81 ? -12.636 -4.507 8.622 1.00 95.69 81 ASN A CA 1
ATOM 670 C C . ASN A 1 81 ? -12.271 -3.236 7.836 1.00 95.69 81 ASN A C 1
ATOM 672 O O . ASN A 1 81 ? -13.021 -2.802 6.958 1.00 95.69 81 ASN A O 1
ATOM 676 N N . TYR A 1 82 ? -11.112 -2.634 8.106 1.00 96.56 82 TYR A N 1
ATOM 677 C CA . TYR A 1 82 ? -10.604 -1.572 7.245 1.00 96.56 82 TYR A CA 1
ATOM 678 C C . TYR A 1 82 ? -10.108 -2.116 5.899 1.00 96.56 82 TYR A C 1
ATOM 680 O O . TYR A 1 82 ? -9.461 -3.165 5.806 1.00 96.56 82 TYR A O 1
ATOM 688 N N . SER A 1 83 ? -10.363 -1.334 4.853 1.00 96.38 83 SER A N 1
ATOM 689 C CA . SER A 1 83 ? -9.685 -1.426 3.568 1.00 96.38 83 SER A CA 1
ATOM 690 C C . SER A 1 83 ? -8.368 -0.651 3.632 1.00 96.38 83 SER A C 1
ATOM 692 O O . SER A 1 83 ? -8.353 0.550 3.923 1.00 96.38 83 SER A O 1
ATOM 694 N N . LEU A 1 84 ? -7.260 -1.333 3.363 1.00 96.25 84 LEU A N 1
ATOM 695 C CA . LEU A 1 84 ? -5.902 -0.824 3.491 1.00 96.25 84 LEU A CA 1
ATOM 696 C C . LEU A 1 84 ? -5.255 -0.731 2.112 1.00 96.25 84 LEU A C 1
ATOM 698 O O . LEU A 1 84 ? -5.135 -1.712 1.381 1.00 96.25 84 LEU A O 1
ATOM 702 N N . THR A 1 85 ? -4.821 0.471 1.758 1.00 95.94 85 THR A N 1
ATOM 703 C CA . THR A 1 85 ? -4.016 0.736 0.564 1.00 95.94 85 THR A CA 1
ATOM 704 C C . THR A 1 85 ? -2.653 1.248 0.997 1.00 95.94 85 THR A C 1
ATOM 706 O O . THR A 1 85 ? -2.583 2.075 1.904 1.00 95.94 85 THR A O 1
ATOM 709 N N . ILE A 1 86 ? -1.584 0.827 0.328 1.00 94.31 86 ILE A N 1
ATOM 710 C CA . ILE A 1 86 ? -0.247 1.391 0.539 1.00 94.31 86 ILE A CA 1
ATOM 711 C C . ILE A 1 86 ? 0.368 1.893 -0.765 1.00 94.31 86 ILE A C 1
ATOM 713 O O . ILE A 1 86 ? 0.257 1.244 -1.801 1.00 94.31 86 ILE A O 1
ATOM 717 N N . GLU A 1 87 ? 1.057 3.025 -0.678 1.00 92.88 87 GLU A N 1
ATOM 718 C CA . GLU A 1 87 ? 1.925 3.596 -1.699 1.00 92.88 87 GLU A CA 1
ATOM 719 C C . GLU A 1 87 ? 3.362 3.652 -1.159 1.00 92.88 87 GLU A C 1
ATOM 721 O O . GLU A 1 87 ? 3.628 4.320 -0.156 1.00 92.88 87 GLU A O 1
ATOM 726 N N . THR A 1 88 ? 4.305 2.939 -1.783 1.00 90.25 88 THR A N 1
ATOM 727 C CA . THR A 1 88 ? 5.673 2.812 -1.249 1.00 90.25 88 THR A CA 1
ATOM 728 C C . THR A 1 88 ? 6.756 2.725 -2.323 1.00 90.25 88 THR A C 1
ATOM 730 O O . THR A 1 88 ? 6.542 2.222 -3.421 1.00 90.25 88 THR A O 1
ATOM 733 N N . THR A 1 89 ? 7.952 3.201 -1.977 1.00 87.62 89 THR A N 1
ATOM 734 C CA . THR A 1 89 ? 9.215 2.995 -2.709 1.00 87.62 89 THR A CA 1
ATOM 735 C C . THR A 1 89 ? 10.156 2.043 -1.968 1.00 87.62 89 THR A C 1
ATOM 737 O O . THR A 1 89 ? 11.288 1.823 -2.384 1.00 87.62 89 THR A O 1
ATOM 740 N N . GLN A 1 90 ? 9.759 1.519 -0.806 1.00 84.94 90 GLN A N 1
ATOM 741 C CA . GLN A 1 90 ? 10.689 0.761 0.023 1.00 84.94 90 GLN A CA 1
ATOM 742 C C . GLN A 1 90 ? 10.928 -0.643 -0.531 1.00 84.94 90 GLN A C 1
ATOM 744 O O . GLN A 1 90 ? 10.034 -1.267 -1.090 1.00 84.94 90 GLN A O 1
ATOM 749 N N . MET A 1 91 ? 12.140 -1.144 -0.307 1.00 84.62 91 MET A N 1
ATOM 750 C CA . MET A 1 91 ? 12.609 -2.473 -0.698 1.00 84.62 91 MET A CA 1
ATOM 751 C C . MET A 1 91 ? 12.764 -3.392 0.519 1.00 84.62 91 MET A C 1
ATOM 753 O O . MET A 1 91 ? 13.750 -4.112 0.632 1.00 84.62 91 MET A O 1
ATOM 757 N N . ILE A 1 92 ? 11.833 -3.382 1.471 1.00 86.25 92 ILE A N 1
ATOM 758 C CA . ILE A 1 92 ? 11.953 -4.249 2.651 1.00 86.25 92 ILE A CA 1
ATOM 759 C C . ILE A 1 92 ? 10.679 -5.056 2.828 1.00 86.25 92 ILE A C 1
ATOM 761 O O . ILE A 1 92 ? 9.634 -4.495 3.140 1.00 86.25 92 ILE A O 1
ATOM 765 N N . TRP A 1 93 ? 10.778 -6.381 2.726 1.00 88.06 93 TRP A N 1
ATOM 766 C CA . TRP A 1 93 ? 9.651 -7.256 3.027 1.00 88.06 93 TRP A CA 1
ATOM 767 C C . TRP A 1 93 ? 9.133 -7.040 4.456 1.00 88.06 93 TRP A C 1
ATOM 769 O O . TRP A 1 93 ? 9.897 -7.010 5.428 1.00 88.06 93 TRP A O 1
ATOM 779 N N . ARG A 1 94 ? 7.809 -6.936 4.593 1.00 89.56 94 ARG A N 1
ATOM 780 C CA . ARG A 1 94 ? 7.113 -6.893 5.881 1.00 89.56 94 ARG A CA 1
ATOM 781 C C . ARG A 1 94 ? 6.022 -7.943 5.913 1.00 89.56 94 ARG A C 1
ATOM 783 O O . ARG A 1 94 ? 5.249 -8.062 4.971 1.00 89.56 94 ARG A O 1
ATOM 790 N N . LYS A 1 95 ? 5.913 -8.647 7.040 1.00 90.19 95 LYS A N 1
ATOM 791 C CA . LYS A 1 95 ? 4.904 -9.696 7.253 1.00 90.19 95 LYS A CA 1
ATOM 792 C C . LYS A 1 95 ? 3.465 -9.197 7.130 1.00 90.19 95 LYS A C 1
ATOM 794 O O . LYS A 1 95 ? 2.587 -9.992 6.835 1.00 90.19 95 LYS A O 1
ATOM 799 N N . TRP A 1 96 ? 3.245 -7.898 7.322 1.00 91.12 96 TRP A N 1
ATOM 800 C CA . TRP A 1 96 ? 1.942 -7.258 7.184 1.00 91.12 96 TRP A CA 1
ATOM 801 C C . TRP A 1 96 ? 1.631 -6.767 5.763 1.00 91.12 96 TRP A C 1
ATOM 803 O O . TRP A 1 96 ? 0.497 -6.376 5.517 1.00 91.12 96 TRP A O 1
ATOM 813 N N . LEU A 1 97 ? 2.572 -6.793 4.807 1.00 91.62 97 LEU A N 1
ATOM 814 C CA . LEU A 1 97 ? 2.275 -6.441 3.406 1.00 91.62 97 LEU A CA 1
ATOM 815 C C . LEU A 1 97 ? 1.113 -7.261 2.814 1.00 91.62 97 LEU A C 1
ATOM 817 O O . LEU A 1 97 ? 0.264 -6.670 2.153 1.00 91.62 97 LEU A O 1
ATOM 821 N N . PRO A 1 98 ? 0.999 -8.579 3.078 1.00 93.00 98 PRO A N 1
ATOM 822 C CA . PRO A 1 98 ? -0.135 -9.380 2.619 1.00 93.00 98 PRO A CA 1
ATOM 823 C C . PRO A 1 98 ? -1.491 -9.009 3.232 1.00 93.00 98 PRO A C 1
ATOM 825 O O . PRO A 1 98 ? -2.501 -9.558 2.811 1.00 93.00 98 PRO A O 1
ATOM 828 N N . LEU A 1 99 ? -1.528 -8.126 4.234 1.00 94.31 99 LEU A N 1
ATOM 829 C CA . LEU A 1 99 ? -2.774 -7.603 4.799 1.00 94.31 99 LEU A CA 1
ATOM 830 C C . LEU A 1 99 ? -3.359 -6.460 3.958 1.00 94.31 99 LEU A C 1
ATOM 832 O O . LEU A 1 99 ? -4.472 -6.020 4.227 1.00 94.31 99 LEU A O 1
ATOM 836 N N . MET A 1 100 ? -2.612 -5.939 2.982 1.00 95.44 100 MET A N 1
ATOM 837 C CA . MET A 1 100 ? -3.067 -4.844 2.131 1.00 95.44 100 MET A CA 1
ATOM 838 C C . MET A 1 100 ? -4.106 -5.328 1.122 1.00 95.44 100 MET A C 1
ATOM 840 O O . MET A 1 100 ? -3.938 -6.370 0.496 1.00 95.44 100 MET A O 1
ATOM 844 N N . ASP A 1 101 ? -5.134 -4.514 0.900 1.00 95.94 101 ASP A N 1
ATOM 845 C CA . ASP A 1 101 ? -6.131 -4.738 -0.150 1.00 95.94 101 ASP A CA 1
ATOM 846 C C . ASP A 1 101 ? -5.679 -4.156 -1.493 1.00 95.94 101 ASP A C 1
ATOM 848 O O . ASP A 1 101 ? -6.238 -4.480 -2.538 1.00 95.94 101 ASP A O 1
ATOM 852 N N . ARG A 1 102 ? -4.684 -3.263 -1.479 1.00 95.62 102 ARG A N 1
ATOM 853 C CA . ARG A 1 102 ? -4.042 -2.736 -2.684 1.00 95.62 102 ARG A CA 1
ATOM 854 C C . ARG A 1 102 ? -2.648 -2.203 -2.388 1.00 95.62 102 ARG A C 1
ATOM 856 O O . ARG A 1 102 ? -2.438 -1.527 -1.379 1.00 95.62 102 ARG A O 1
ATOM 863 N N . ILE A 1 103 ? -1.716 -2.456 -3.301 1.00 94.50 103 ILE A N 1
ATOM 864 C CA . ILE A 1 103 ? -0.331 -1.993 -3.197 1.00 94.50 103 ILE A CA 1
ATOM 865 C C . ILE A 1 103 ? 0.047 -1.233 -4.470 1.00 94.50 103 ILE A C 1
ATOM 867 O O . ILE A 1 103 ? 0.010 -1.787 -5.567 1.00 94.50 103 ILE A O 1
ATOM 871 N N . TYR A 1 104 ? 0.459 0.020 -4.300 1.00 94.12 104 TYR A N 1
ATOM 872 C CA . TYR A 1 104 ? 1.126 0.838 -5.305 1.00 94.12 104 TYR A CA 1
ATOM 873 C C . TYR A 1 104 ? 2.624 0.860 -4.998 1.00 94.12 104 TYR A C 1
ATOM 875 O O . TYR A 1 104 ? 3.052 1.374 -3.959 1.00 94.12 104 TYR A O 1
ATOM 883 N N . TRP A 1 105 ? 3.432 0.290 -5.890 1.00 92.25 105 TRP A N 1
ATOM 884 C CA . TRP A 1 105 ? 4.883 0.270 -5.746 1.00 92.25 105 TRP A CA 1
ATOM 885 C C . TRP A 1 105 ? 5.528 1.204 -6.757 1.00 92.25 105 TRP A C 1
ATOM 887 O O . TRP A 1 105 ? 5.459 0.986 -7.964 1.00 92.25 105 TRP A O 1
ATOM 897 N N . HIS A 1 106 ? 6.191 2.237 -6.258 1.00 90.62 106 HIS A N 1
ATOM 898 C CA . HIS A 1 106 ? 6.963 3.148 -7.087 1.00 90.62 106 HIS A CA 1
ATOM 899 C C . HIS A 1 106 ? 8.378 2.620 -7.252 1.00 90.62 106 HIS A C 1
ATOM 901 O O . HIS A 1 106 ? 9.114 2.529 -6.267 1.00 90.62 106 HIS A O 1
ATOM 907 N N . VAL A 1 107 ? 8.750 2.305 -8.489 1.00 89.12 107 VAL A N 1
ATOM 908 C CA . VAL A 1 107 ? 10.094 1.859 -8.852 1.00 89.12 107 VAL A CA 1
ATOM 909 C C . VAL A 1 107 ? 10.926 3.068 -9.250 1.00 89.12 107 VAL A C 1
ATOM 911 O O . VAL A 1 107 ? 10.573 3.824 -10.159 1.00 89.12 107 VAL A O 1
ATOM 914 N N . THR A 1 108 ? 12.028 3.259 -8.529 1.00 84.19 108 THR A N 1
ATOM 915 C CA . THR A 1 108 ? 12.928 4.411 -8.637 1.00 84.19 108 THR A CA 1
ATOM 916 C C . THR A 1 108 ? 14.368 4.011 -8.920 1.00 84.19 108 THR A C 1
ATOM 918 O O . THR A 1 108 ? 15.202 4.902 -9.031 1.00 84.19 108 THR A O 1
ATOM 921 N N . THR A 1 109 ? 14.672 2.711 -9.000 1.00 84.00 109 THR A N 1
ATOM 922 C CA . THR A 1 109 ? 15.934 2.143 -9.505 1.00 84.00 109 THR A CA 1
ATOM 923 C C . THR A 1 109 ? 15.681 0.749 -10.096 1.00 84.00 109 THR A C 1
ATOM 925 O O . THR A 1 109 ? 14.685 0.100 -9.772 1.00 84.00 109 THR A O 1
ATOM 928 N N . LEU A 1 110 ? 16.603 0.246 -10.923 1.00 81.06 110 LEU A N 1
ATOM 929 C CA . LEU A 1 110 ? 16.528 -1.123 -11.459 1.00 81.06 110 LEU A CA 1
ATOM 930 C C . LEU A 1 110 ? 16.746 -2.199 -10.386 1.00 81.06 110 LEU A C 1
ATOM 932 O O . LEU A 1 110 ? 16.081 -3.232 -10.380 1.00 81.06 110 LEU A O 1
ATOM 936 N N . GLU A 1 111 ? 17.641 -1.940 -9.433 1.00 84.50 111 GLU A N 1
ATOM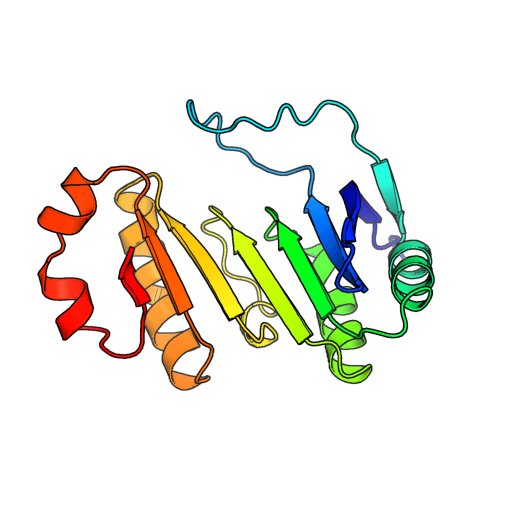 937 C CA . GLU A 1 111 ? 17.881 -2.821 -8.283 1.00 84.50 111 GLU A CA 1
ATOM 938 C C . GLU A 1 111 ? 16.603 -3.037 -7.458 1.00 84.50 111 GLU A C 1
ATOM 940 O O . GLU A 1 111 ? 16.307 -4.148 -7.003 1.00 84.50 111 GLU A O 1
ATOM 945 N N . GLN A 1 112 ? 15.799 -1.978 -7.324 1.00 85.88 112 GLN A N 1
ATOM 946 C CA . GLN A 1 112 ? 14.502 -2.066 -6.681 1.00 85.88 112 GLN A CA 1
ATOM 947 C C . GLN A 1 112 ? 13.569 -3.011 -7.417 1.00 85.88 112 GLN A C 1
ATOM 949 O O . GLN A 1 112 ? 12.937 -3.831 -6.755 1.00 85.88 112 GLN A O 1
ATOM 954 N N . LEU A 1 113 ? 13.497 -2.926 -8.746 1.00 86.06 113 LEU A N 1
ATOM 955 C CA . LEU A 1 113 ? 12.654 -3.806 -9.547 1.00 86.06 113 LEU A CA 1
ATOM 956 C C . LEU A 1 113 ? 13.004 -5.285 -9.310 1.00 86.06 113 LEU A C 1
ATOM 958 O O . LEU A 1 113 ? 12.125 -6.082 -8.985 1.00 86.06 113 LEU A O 1
ATOM 962 N N . ALA A 1 114 ? 14.292 -5.631 -9.379 1.00 85.62 114 ALA A N 1
ATOM 963 C CA . ALA A 1 114 ? 14.754 -6.999 -9.146 1.00 85.62 114 ALA A CA 1
ATOM 964 C C . ALA A 1 114 ? 14.375 -7.507 -7.743 1.00 85.62 114 ALA A C 1
ATOM 966 O O . ALA A 1 114 ? 13.943 -8.649 -7.576 1.00 85.62 114 ALA A O 1
ATOM 967 N N . THR A 1 115 ? 14.484 -6.638 -6.736 1.00 87.12 115 THR A N 1
ATOM 968 C CA . THR A 1 115 ? 14.114 -6.966 -5.356 1.00 87.12 115 THR A CA 1
ATOM 969 C C . THR A 1 115 ? 12.605 -7.173 -5.206 1.00 87.12 115 THR A C 1
ATOM 971 O O . THR A 1 115 ? 12.175 -8.161 -4.606 1.00 87.12 115 THR A O 1
ATOM 974 N N . ILE A 1 116 ? 11.783 -6.272 -5.755 1.00 88.19 116 ILE A N 1
ATOM 975 C CA . ILE A 1 116 ? 10.326 -6.382 -5.630 1.00 88.19 116 ILE A CA 1
ATOM 976 C C . ILE A 1 116 ? 9.781 -7.566 -6.421 1.00 88.19 116 ILE A C 1
ATOM 978 O O . ILE A 1 116 ? 8.835 -8.184 -5.948 1.00 88.19 116 ILE A O 1
ATOM 982 N N . GLU A 1 117 ? 10.378 -7.944 -7.558 1.00 88.12 117 GLU A N 1
ATOM 983 C CA . GLU A 1 117 ? 9.941 -9.092 -8.367 1.00 88.12 117 GLU A CA 1
ATOM 984 C C . GLU A 1 117 ? 9.860 -10.395 -7.558 1.00 88.12 117 GLU A C 1
ATOM 986 O O . GLU A 1 117 ? 8.937 -11.191 -7.754 1.00 88.12 117 GLU A O 1
ATOM 991 N N . ILE A 1 118 ? 10.777 -10.592 -6.604 1.00 87.12 118 ILE A N 1
ATOM 992 C CA . ILE A 1 118 ? 10.752 -11.735 -5.680 1.00 87.12 118 ILE A CA 1
ATOM 993 C C . ILE A 1 118 ? 9.446 -11.739 -4.870 1.00 87.12 118 ILE A C 1
ATOM 995 O O . ILE A 1 118 ? 8.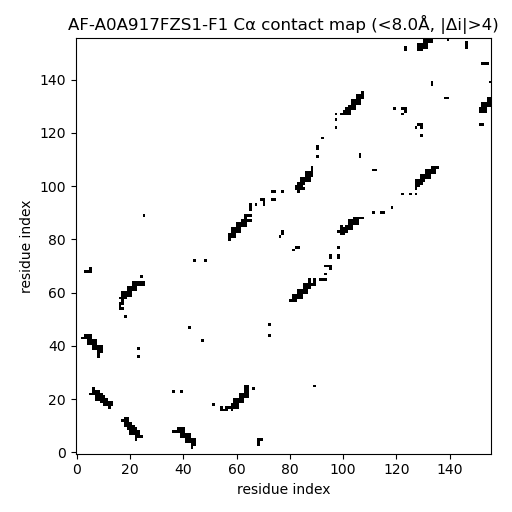840 -12.789 -4.653 1.00 87.12 118 ILE A O 1
ATOM 999 N N . TRP A 1 119 ? 8.978 -10.564 -4.450 1.00 88.44 119 TRP A N 1
ATOM 1000 C CA . TRP A 1 119 ? 7.755 -10.404 -3.665 1.00 88.44 119 TRP A CA 1
ATOM 1001 C C . TRP A 1 119 ? 6.494 -10.372 -4.511 1.00 88.44 119 TRP A C 1
ATOM 1003 O O . TRP A 1 119 ? 5.458 -10.831 -4.035 1.00 88.44 119 TRP A O 1
ATOM 1013 N N . LEU A 1 120 ? 6.564 -9.879 -5.751 1.00 86.94 120 LEU A N 1
ATOM 1014 C CA . LEU A 1 120 ? 5.419 -9.853 -6.663 1.00 86.94 120 LEU A CA 1
ATOM 1015 C C . LEU A 1 120 ? 4.850 -11.257 -6.847 1.00 86.94 120 LEU A C 1
ATOM 1017 O O . LEU A 1 120 ? 3.645 -11.434 -6.703 1.00 86.94 120 LEU A O 1
ATOM 1021 N N . ARG A 1 121 ? 5.709 -12.269 -7.016 1.00 85.25 121 ARG A N 1
ATOM 1022 C CA . ARG A 1 121 ? 5.282 -13.678 -7.084 1.00 85.25 121 ARG A CA 1
ATOM 1023 C C . ARG A 1 121 ? 4.477 -14.094 -5.855 1.00 85.25 121 ARG A C 1
ATOM 1025 O O . ARG A 1 121 ? 3.405 -14.676 -5.977 1.00 85.25 121 ARG A O 1
ATOM 1032 N N . PHE A 1 122 ? 4.964 -13.759 -4.661 1.00 86.94 122 PHE A N 1
ATOM 1033 C CA . PHE A 1 122 ? 4.280 -14.099 -3.414 1.00 86.94 122 PHE A CA 1
ATOM 1034 C C . PHE A 1 122 ? 2.941 -13.361 -3.262 1.00 86.94 122 PHE A C 1
ATOM 1036 O O . PHE A 1 122 ? 1.937 -13.962 -2.882 1.00 86.94 122 PHE A O 1
ATOM 1043 N N . LEU A 1 123 ? 2.914 -12.061 -3.561 1.00 88.19 123 LEU A N 1
ATOM 1044 C CA . LEU A 1 123 ? 1.725 -11.219 -3.422 1.00 88.19 123 LEU A CA 1
ATOM 1045 C C . LEU A 1 123 ? 0.653 -11.557 -4.472 1.00 88.19 123 LEU A C 1
ATOM 1047 O O . LEU A 1 123 ? -0.536 -11.502 -4.164 1.00 88.19 123 LEU A O 1
ATOM 1051 N N . GLN A 1 124 ? 1.051 -11.998 -5.667 1.00 84.19 124 GLN A N 1
ATOM 1052 C CA . GLN A 1 124 ? 0.134 -12.494 -6.696 1.00 84.19 124 GLN A CA 1
ATOM 1053 C C . GLN A 1 124 ? -0.658 -13.719 -6.235 1.00 84.19 124 GLN A C 1
ATOM 1055 O O . GLN A 1 124 ? -1.867 -13.770 -6.446 1.00 84.19 124 GLN A O 1
ATOM 1060 N N . HIS A 1 125 ? -0.022 -14.671 -5.542 1.00 86.62 125 HIS A N 1
ATOM 1061 C CA . HIS A 1 125 ? -0.724 -15.829 -4.969 1.00 86.62 125 HIS A CA 1
ATOM 1062 C C . HIS A 1 125 ? -1.744 -15.448 -3.886 1.00 86.62 125 HIS A C 1
ATOM 1064 O O . HIS A 1 125 ? -2.602 -16.253 -3.533 1.00 86.62 125 HIS A O 1
ATOM 1070 N N . LYS A 1 126 ? -1.659 -14.229 -3.343 1.00 86.06 126 LYS A N 1
ATOM 1071 C CA . LYS A 1 126 ? -2.629 -13.683 -2.388 1.00 86.06 126 LYS A CA 1
ATOM 1072 C C . LYS A 1 126 ? -3.756 -12.899 -3.059 1.00 86.06 126 LYS A C 1
ATOM 1074 O O . LYS A 1 126 ? -4.609 -12.381 -2.349 1.00 86.06 126 LYS A O 1
ATOM 1079 N N . HIS A 1 127 ? -3.774 -12.825 -4.393 1.00 87.62 127 HIS A N 1
ATOM 1080 C CA . HIS A 1 127 ? -4.756 -12.071 -5.178 1.00 87.62 127 HIS A CA 1
ATOM 1081 C C . HIS A 1 127 ? -4.866 -10.593 -4.774 1.00 87.62 127 HIS A C 1
ATOM 1083 O O . HIS A 1 127 ? -5.918 -9.979 -4.934 1.00 87.62 127 HIS A O 1
ATOM 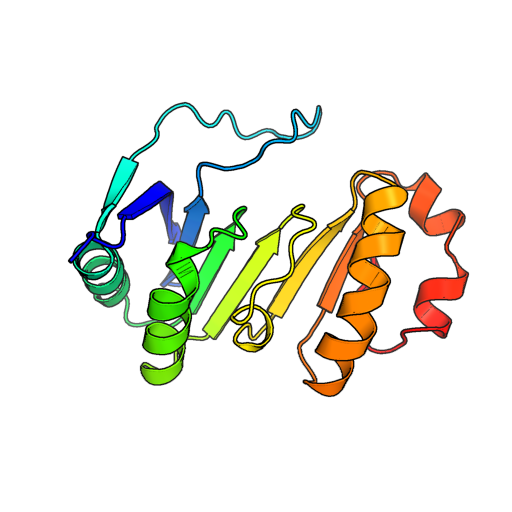1089 N N . ILE A 1 128 ? -3.778 -10.011 -4.265 1.00 90.88 128 ILE A N 1
ATOM 1090 C CA . ILE A 1 128 ? -3.735 -8.591 -3.919 1.00 90.88 128 ILE A CA 1
ATOM 1091 C C . ILE A 1 128 ? -3.547 -7.802 -5.221 1.00 90.88 128 ILE A C 1
ATOM 1093 O O . ILE A 1 128 ? -2.584 -8.070 -5.942 1.00 90.88 128 ILE A O 1
ATOM 1097 N N . PRO A 1 129 ? -4.418 -6.830 -5.544 1.00 93.25 129 PRO A N 1
ATOM 1098 C CA . PRO A 1 129 ? -4.185 -5.893 -6.634 1.00 93.25 129 PRO A CA 1
ATOM 1099 C C . PRO A 1 129 ? -2.864 -5.138 -6.443 1.00 93.25 129 PRO A C 1
ATOM 1101 O O . PRO A 1 129 ? -2.688 -4.387 -5.476 1.00 93.25 129 PRO A O 1
ATOM 1104 N N . LEU A 1 130 ? -1.945 -5.345 -7.383 1.00 93.38 130 LEU A N 1
ATOM 1105 C CA . LEU A 1 130 ? -0.623 -4.729 -7.416 1.00 93.38 130 LEU A CA 1
ATOM 1106 C C . LEU A 1 130 ? -0.542 -3.775 -8.600 1.00 93.38 130 LEU A C 1
ATOM 1108 O O . LEU A 1 130 ? -0.868 -4.148 -9.727 1.00 93.38 130 LEU A O 1
ATOM 1112 N N . THR A 1 131 ? -0.047 -2.573 -8.342 1.00 94.62 131 THR A N 1
ATOM 1113 C CA . THR A 1 131 ? 0.240 -1.578 -9.367 1.00 94.62 131 THR A CA 1
ATOM 1114 C C . THR A 1 131 ? 1.705 -1.172 -9.254 1.00 94.62 131 THR A C 1
ATOM 1116 O O . THR A 1 131 ? 2.117 -0.628 -8.228 1.00 94.62 131 THR A O 1
ATOM 1119 N N . ILE A 1 132 ? 2.496 -1.434 -10.291 1.00 92.00 132 ILE A N 1
ATOM 1120 C CA . ILE A 1 132 ? 3.882 -0.976 -10.400 1.00 92.00 132 ILE A CA 1
ATOM 1121 C C . ILE A 1 132 ? 3.905 0.312 -11.206 1.00 92.00 132 ILE A C 1
ATOM 1123 O O . ILE A 1 132 ? 3.344 0.373 -12.295 1.00 92.00 132 ILE A O 1
ATOM 1127 N N . ILE A 1 133 ? 4.539 1.335 -10.643 1.00 90.94 133 ILE A N 1
ATOM 1128 C CA . ILE A 1 133 ? 4.636 2.667 -11.232 1.00 90.94 133 ILE A CA 1
ATOM 1129 C C . ILE A 1 133 ? 6.113 2.973 -11.450 1.00 90.94 133 ILE A C 1
ATOM 1131 O O . ILE A 1 133 ? 6.850 3.206 -10.483 1.00 90.94 133 ILE A O 1
ATOM 1135 N N . PHE A 1 134 ? 6.541 3.005 -12.705 1.00 89.00 134 PHE A N 1
ATOM 1136 C CA . PHE A 1 134 ? 7.879 3.445 -13.068 1.00 89.00 134 PHE A CA 1
ATOM 1137 C C . PHE A 1 134 ? 7.937 4.969 -13.052 1.00 89.00 134 PHE A C 1
ATOM 1139 O O . PHE A 1 134 ? 7.099 5.659 -13.626 1.00 89.00 134 PHE A O 1
ATOM 1146 N N . LYS A 1 135 ? 8.927 5.530 -12.355 1.00 82.81 135 LYS A N 1
ATOM 1147 C CA . LYS A 1 135 ? 9.140 6.986 -12.377 1.00 82.81 135 LYS A CA 1
ATOM 1148 C C . LYS A 1 135 ? 9.905 7.455 -13.611 1.00 82.81 135 LYS A C 1
ATOM 1150 O O . LYS A 1 135 ? 9.773 8.620 -13.974 1.00 82.81 135 LYS A O 1
ATOM 1155 N N . ASP A 1 136 ? 10.666 6.562 -14.234 1.00 82.75 136 ASP A N 1
ATOM 1156 C CA . ASP A 1 136 ? 11.331 6.793 -15.512 1.00 82.75 136 ASP A CA 1
ATOM 1157 C C . ASP A 1 136 ? 10.594 6.015 -16.622 1.00 82.75 136 ASP A C 1
ATOM 1159 O O . ASP A 1 136 ? 10.575 4.779 -16.582 1.00 82.75 136 ASP A O 1
ATOM 1163 N N . PRO A 1 137 ? 9.994 6.699 -17.615 1.00 78.38 137 PRO A N 1
ATOM 1164 C CA . PRO A 1 137 ? 9.327 6.051 -18.744 1.00 78.38 137 PRO A CA 1
ATOM 1165 C C . PRO A 1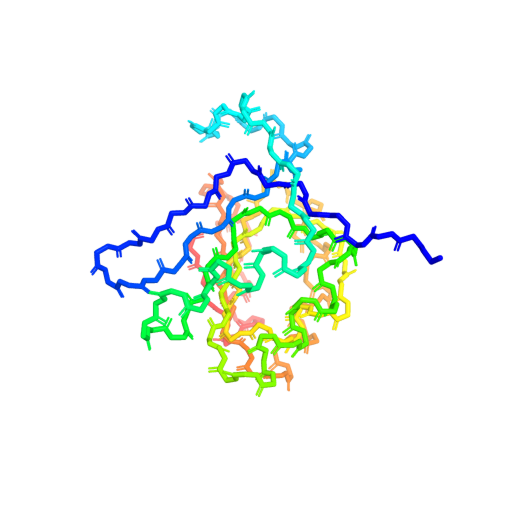 137 ? 10.235 5.118 -19.557 1.00 78.38 137 PRO A C 1
ATOM 1167 O O . PRO A 1 137 ? 9.741 4.169 -20.168 1.00 78.38 137 PRO A O 1
ATOM 1170 N N . LEU A 1 138 ? 11.554 5.351 -19.566 1.00 82.69 138 LEU A N 1
ATOM 1171 C CA . LEU A 1 138 ? 12.502 4.497 -20.286 1.00 82.69 138 LEU A CA 1
ATOM 1172 C C . LEU A 1 138 ? 12.563 3.090 -19.691 1.00 82.69 138 LEU A C 1
ATOM 1174 O O . LEU A 1 138 ? 12.780 2.124 -20.419 1.00 82.69 138 LEU A O 1
ATOM 1178 N N . TRP A 1 139 ? 12.325 2.945 -18.386 1.00 81.44 139 TRP A N 1
ATOM 1179 C CA . TRP A 1 139 ? 12.332 1.627 -17.753 1.00 81.44 139 TRP A CA 1
ATOM 1180 C C . TRP A 1 139 ? 11.141 0.793 -18.193 1.00 81.44 139 TRP A C 1
ATOM 1182 O O . TRP A 1 139 ? 11.305 -0.389 -18.463 1.00 81.44 139 TRP A O 1
ATOM 1192 N N . TYR A 1 140 ? 9.966 1.395 -18.376 1.00 77.00 140 TYR A N 1
ATOM 1193 C CA . TYR A 1 140 ? 8.817 0.653 -18.892 1.00 77.00 140 TYR A CA 1
ATOM 1194 C C . TYR A 1 140 ? 9.118 -0.001 -20.253 1.00 77.00 140 TYR A C 1
ATOM 1196 O O . TYR A 1 140 ? 8.759 -1.154 -20.480 1.00 77.00 140 TYR A O 1
ATOM 1204 N N . GLN A 1 141 ? 9.845 0.697 -21.132 1.00 81.12 141 GLN A N 1
ATOM 1205 C CA . GLN A 1 141 ? 10.259 0.154 -22.431 1.00 81.12 141 GLN A CA 1
ATOM 1206 C C . GLN A 1 141 ? 11.317 -0.950 -22.305 1.00 81.12 141 GLN A C 1
ATOM 1208 O O . GLN A 1 141 ? 11.272 -1.925 -23.050 1.00 81.12 141 GLN A O 1
ATOM 1213 N N . GLN A 1 142 ? 12.256 -0.811 -21.365 1.00 83.00 142 GLN A N 1
ATOM 1214 C CA . GLN A 1 142 ? 13.304 -1.808 -21.116 1.00 83.00 142 GLN A CA 1
ATOM 1215 C C . GLN A 1 142 ? 12.766 -3.122 -20.540 1.00 83.00 142 GLN A C 1
ATOM 1217 O O . GLN A 1 142 ? 13.428 -4.144 -20.681 1.00 83.00 142 GLN A O 1
ATOM 1222 N N . TYR A 1 143 ? 11.584 -3.087 -19.924 1.00 81.94 143 TYR A N 1
ATOM 1223 C CA . TYR A 1 143 ? 10.952 -4.226 -19.261 1.00 81.94 143 TYR A CA 1
ATOM 1224 C C . TYR A 1 143 ? 9.588 -4.581 -19.870 1.00 81.94 143 TYR A C 1
ATOM 1226 O O . TYR A 1 143 ? 8.641 -4.953 -19.167 1.00 81.94 143 TYR A O 1
ATOM 1234 N N . ALA A 1 144 ? 9.476 -4.455 -21.194 1.00 84.75 144 ALA A N 1
ATOM 1235 C CA . ALA A 1 144 ? 8.250 -4.722 -21.942 1.00 84.75 144 ALA A CA 1
ATOM 1236 C C . ALA A 1 144 ? 7.730 -6.169 -21.780 1.00 84.75 144 ALA A C 1
ATOM 1238 O O . ALA A 1 144 ? 6.562 -6.443 -22.052 1.00 84.75 144 ALA A O 1
ATOM 1239 N N . GLU A 1 145 ? 8.565 -7.099 -21.313 1.00 88.75 145 GLU A N 1
ATOM 1240 C CA . GLU A 1 145 ? 8.209 -8.487 -21.024 1.00 88.75 145 GLU A CA 1
ATOM 1241 C C . GLU A 1 145 ? 7.506 -8.690 -19.671 1.00 88.75 145 GLU A C 1
ATOM 1243 O O . GLU A 1 145 ? 6.833 -9.707 -19.474 1.00 88.75 145 GLU A O 1
ATOM 1248 N N . LEU A 1 146 ? 7.624 -7.748 -18.725 1.00 87.75 146 LEU A N 1
ATOM 1249 C CA . LEU A 1 146 ? 7.053 -7.901 -17.381 1.00 87.75 146 LEU A CA 1
ATOM 1250 C C . LEU A 1 146 ? 5.525 -8.038 -17.364 1.00 87.75 146 LEU A C 1
ATOM 1252 O O . LEU A 1 146 ? 5.042 -8.903 -16.628 1.00 87.75 146 LEU A O 1
ATOM 1256 N N . PRO A 1 147 ? 4.747 -7.284 -18.166 1.00 89.94 147 PRO A N 1
ATOM 1257 C CA . PRO A 1 147 ? 3.304 -7.490 -18.254 1.00 89.94 147 PRO A CA 1
ATOM 1258 C C . PRO A 1 147 ? 2.923 -8.909 -18.690 1.00 89.94 147 PRO A C 1
ATOM 1260 O O . PRO A 1 147 ? 1.972 -9.473 -18.156 1.00 89.94 147 PRO A O 1
ATOM 1263 N N . ALA A 1 148 ? 3.684 -9.523 -19.603 1.00 90.19 148 ALA A N 1
ATOM 1264 C CA . ALA A 1 148 ? 3.444 -10.904 -20.024 1.00 90.19 148 ALA A CA 1
ATOM 1265 C C . ALA A 1 148 ? 3.820 -11.912 -18.924 1.00 90.19 148 ALA A C 1
ATOM 1267 O O . ALA A 1 148 ? 3.111 -12.892 -18.702 1.00 90.19 148 ALA A O 1
ATOM 1268 N N . LYS A 1 149 ? 4.919 -11.656 -18.205 1.00 89.75 149 LYS A N 1
ATOM 1269 C CA . LYS A 1 149 ? 5.395 -12.488 -17.089 1.00 89.75 149 LYS A CA 1
ATOM 1270 C C . LYS A 1 149 ? 4.474 -12.425 -15.864 1.00 89.75 149 LYS A C 1
ATOM 1272 O O . LYS A 1 149 ? 4.347 -13.408 -15.137 1.00 89.75 149 LYS A O 1
ATOM 1277 N N . TYR A 1 150 ? 3.833 -11.280 -15.636 1.00 90.19 150 TYR A N 1
ATOM 1278 C CA . TYR A 1 150 ? 3.008 -10.993 -14.465 1.00 90.19 150 TYR A CA 1
ATOM 1279 C C . TYR A 1 150 ? 1.673 -10.332 -14.874 1.00 90.19 150 TYR A C 1
ATOM 1281 O O . TYR A 1 150 ? 1.441 -9.155 -14.576 1.00 90.19 150 TYR A O 1
ATOM 1289 N N . PRO A 1 151 ? 0.758 -11.081 -15.516 1.00 89.06 151 PRO A N 1
ATOM 1290 C CA . PRO A 1 151 ? -0.422 -10.520 -16.189 1.00 89.06 151 PRO A CA 1
ATOM 1291 C C . PRO A 1 151 ? -1.475 -9.923 -15.248 1.00 89.06 151 PRO A C 1
ATOM 1293 O O . PRO A 1 151 ? -2.342 -9.169 -15.676 1.00 89.06 151 PRO A O 1
ATOM 1296 N N . THR A 1 152 ? -1.425 -10.256 -13.959 1.00 90.31 152 THR A N 1
ATOM 1297 C CA . THR A 1 152 ? -2.356 -9.741 -12.942 1.00 90.31 152 THR A CA 1
ATOM 1298 C C . THR A 1 152 ? -1.909 -8.418 -12.322 1.00 90.31 152 THR A C 1
ATOM 1300 O O . THR A 1 152 ? -2.647 -7.833 -11.530 1.00 90.31 152 THR A O 1
ATOM 1303 N N . ILE A 1 153 ? -0.701 -7.954 -12.652 1.00 90.94 153 ILE A N 1
ATOM 1304 C CA . ILE A 1 153 ? -0.133 -6.705 -12.147 1.00 90.94 153 ILE A CA 1
ATOM 1305 C C . ILE A 1 153 ? -0.454 -5.587 -13.133 1.00 90.94 153 ILE A C 1
ATOM 1307 O O . ILE A 1 153 ? -0.306 -5.749 -14.342 1.00 90.94 153 ILE A O 1
ATOM 1311 N N . GLN A 1 154 ? -0.888 -4.443 -12.610 1.00 91.88 154 GLN A N 1
ATOM 1312 C CA . GLN A 1 154 ? -1.050 -3.222 -13.393 1.00 91.88 154 GLN A CA 1
ATOM 1313 C C . GLN A 1 154 ? 0.294 -2.497 -13.493 1.00 91.88 154 GLN A C 1
ATOM 1315 O O . GLN A 1 154 ? 0.977 -2.325 -12.485 1.00 91.88 154 GLN A O 1
ATOM 1320 N N . TRP A 1 155 ? 0.663 -2.052 -14.691 1.00 89.38 155 TRP A N 1
ATOM 1321 C CA . TRP A 1 155 ? 1.948 -1.407 -14.970 1.00 89.38 155 TRP A CA 1
ATOM 1322 C C . TRP A 1 155 ? 1.706 -0.005 -15.537 1.00 89.38 155 TRP A C 1
ATOM 1324 O O . TRP A 1 155 ? 0.933 0.128 -16.487 1.00 89.38 155 TRP A O 1
ATOM 1334 N N . HIS A 1 156 ? 2.338 1.016 -14.949 1.00 84.62 156 HIS A N 1
ATOM 1335 C CA . HIS A 1 156 ? 2.194 2.431 -15.317 1.00 84.62 156 HIS A CA 1
ATOM 1336 C C . HIS A 1 156 ? 3.531 3.168 -15.342 1.00 84.62 156 HIS A C 1
ATOM 1338 O O . HIS A 1 156 ? 4.448 2.769 -14.582 1.00 84.62 156 HIS A O 1
#

Radius of gyration: 16.04 Å; Cα contacts (8 Å, |Δi|>4): 245; chains: 1; bounding box: 36×35×50 Å

Mean predicted aligned error: 5.47 Å

Sequence (156 aa):
MKENILPITQITLSSSQKWLVQFTMCHLKCAWCNKQMTNQQFYTQEKFLKLLQYSNNRSVHFIGGLHKNLEQVMTQLKEENYSLTIETTQMIWRKWLPLMDRIYWHVTTLEQLATIEIWLRFLQHKHIPLTIIFKDPLWYQQYAELPAKYPTIQWH

pLDDT: mean 85.82, std 9.72, range [48.44, 96.56]

Organism: NCBI:txid1911548

InterPro domains:
  IPR013785 Aldolase-type TIM barrel [G3DSA:3.20.20.70] (15-151)